Protein AF-A0A968WML6-F1 (afdb_monomer_lite)

Structure (mmCIF, N/CA/C/O backbone):
data_AF-A0A968WML6-F1
#
_entry.id   AF-A0A968WML6-F1
#
loop_
_atom_site.group_PDB
_atom_site.id
_atom_site.type_symbol
_atom_site.label_atom_id
_atom_site.label_alt_id
_atom_site.label_comp_id
_atom_site.label_asym_id
_atom_site.label_entity_id
_atom_site.label_seq_id
_atom_site.pdbx_PDB_ins_code
_atom_site.Cartn_x
_atom_site.Cartn_y
_atom_site.Cartn_z
_atom_site.occupancy
_atom_sit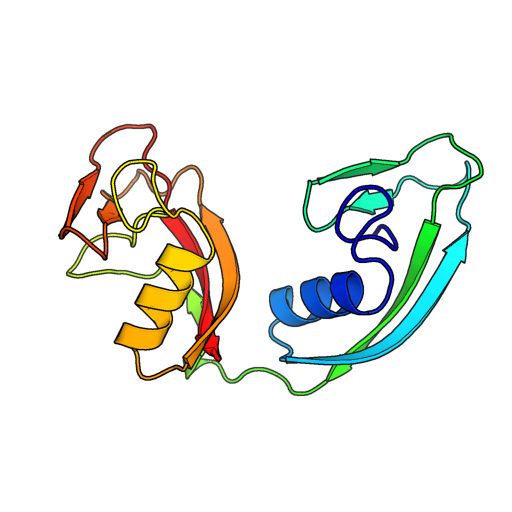e.B_iso_or_equiv
_atom_site.auth_seq_id
_atom_site.auth_comp_id
_atom_site.auth_asym_id
_atom_site.auth_atom_id
_atom_site.pdbx_PDB_model_num
ATOM 1 N N . MET A 1 1 ? 4.265 2.413 -15.162 1.00 93.50 1 MET A N 1
ATOM 2 C CA . MET A 1 1 ? 4.468 2.416 -13.693 1.00 93.50 1 MET A CA 1
ATOM 3 C C . MET A 1 1 ? 5.961 2.426 -13.448 1.00 93.50 1 MET A C 1
ATOM 5 O O . MET A 1 1 ? 6.652 1.747 -14.195 1.00 93.50 1 MET A O 1
ATOM 9 N N . ASP A 1 2 ? 6.439 3.220 -12.490 1.00 97.19 2 ASP A N 1
ATOM 10 C CA . ASP A 1 2 ? 7.874 3.311 -12.191 1.00 97.19 2 ASP A CA 1
ATOM 11 C C . ASP A 1 2 ? 8.421 2.000 -11.611 1.00 97.19 2 ASP A C 1
ATOM 13 O O . ASP A 1 2 ? 7.677 1.262 -10.962 1.00 97.19 2 ASP A O 1
ATOM 17 N N . TRP A 1 3 ? 9.698 1.715 -11.869 1.00 97.56 3 TRP A N 1
ATOM 18 C CA . TRP A 1 3 ? 10.407 0.544 -11.342 1.00 97.56 3 TRP A CA 1
ATOM 19 C C . TRP A 1 3 ? 10.530 0.553 -9.811 1.00 97.56 3 TRP A C 1
ATOM 21 O O . TRP A 1 3 ? 10.621 -0.509 -9.186 1.00 97.56 3 TRP A O 1
ATOM 31 N N . CYS A 1 4 ? 10.527 1.740 -9.205 1.00 97.38 4 CYS A N 1
ATOM 32 C CA . CYS A 1 4 ? 10.665 1.929 -7.771 1.00 97.38 4 CYS A CA 1
ATOM 33 C C . CYS A 1 4 ? 9.335 2.245 -7.079 1.00 97.38 4 CYS A C 1
ATOM 35 O O . CYS A 1 4 ? 8.432 2.885 -7.628 1.00 97.38 4 CYS A O 1
ATOM 37 N N . LEU A 1 5 ? 9.209 1.779 -5.835 1.00 95.25 5 LEU A N 1
ATOM 38 C CA . LEU A 1 5 ? 8.042 2.045 -4.995 1.00 95.25 5 LEU A CA 1
ATOM 39 C C . LEU A 1 5 ? 8.025 3.517 -4.558 1.00 95.25 5 LEU A C 1
ATOM 41 O O . LEU A 1 5 ? 6.977 4.166 -4.592 1.00 95.25 5 LEU A O 1
ATOM 45 N N . THR A 1 6 ? 9.201 4.023 -4.191 1.00 95.00 6 THR A N 1
ATOM 46 C CA . THR A 1 6 ? 9.527 5.395 -3.777 1.00 95.00 6 THR A CA 1
ATOM 47 C C . THR A 1 6 ? 10.871 5.796 -4.412 1.00 95.00 6 THR A C 1
ATOM 49 O O . THR A 1 6 ? 11.541 4.957 -5.011 1.00 95.00 6 THR A O 1
ATOM 52 N N . TRP A 1 7 ? 11.237 7.084 -4.422 1.00 93.31 7 TRP A N 1
ATOM 53 C CA . TRP A 1 7 ? 12.354 7.566 -5.255 1.00 93.31 7 TRP A CA 1
ATOM 54 C C . TRP A 1 7 ? 13.678 6.869 -4.944 1.00 93.31 7 TRP A C 1
ATOM 56 O O . TRP A 1 7 ? 14.274 7.099 -3.897 1.00 93.31 7 TRP A O 1
ATOM 66 N N . GLY A 1 8 ? 14.149 6.054 -5.892 1.00 91.31 8 GLY A N 1
ATOM 67 C CA . GLY A 1 8 ? 15.413 5.327 -5.774 1.00 91.31 8 GLY A CA 1
ATOM 68 C C . GLY A 1 8 ? 15.426 4.240 -4.694 1.00 91.31 8 GLY A C 1
ATOM 69 O O . GLY A 1 8 ? 16.491 3.708 -4.398 1.00 91.31 8 GLY A O 1
ATOM 70 N N . THR A 1 9 ? 14.276 3.898 -4.109 1.00 94.88 9 THR A N 1
ATOM 71 C CA . THR A 1 9 ? 14.159 2.944 -2.999 1.00 94.88 9 THR A CA 1
ATOM 72 C C . THR A 1 9 ? 13.073 1.907 -3.268 1.00 94.88 9 THR A C 1
ATOM 74 O O . THR A 1 9 ? 12.112 2.155 -4.003 1.00 94.88 9 THR A O 1
ATOM 77 N N . ASP A 1 10 ? 13.235 0.718 -2.677 1.00 96.00 10 ASP A N 1
ATOM 78 C CA . ASP A 1 10 ? 12.271 -0.386 -2.785 1.00 96.00 10 ASP A CA 1
ATOM 79 C C . ASP A 1 10 ? 11.939 -0.754 -4.248 1.00 96.00 10 ASP A C 1
ATOM 81 O O . ASP A 1 10 ? 10.788 -0.958 -4.646 1.00 96.00 10 ASP A O 1
ATOM 85 N N . CYS A 1 11 ? 12.982 -0.806 -5.078 1.00 97.31 11 CYS A N 1
ATOM 86 C CA . CYS A 1 11 ? 12.878 -1.021 -6.516 1.00 97.31 11 CYS A CA 1
ATOM 87 C C . CYS A 1 11 ? 12.797 -2.500 -6.912 1.00 97.31 11 CYS A C 1
ATOM 89 O O . CYS A 1 11 ? 13.347 -3.380 -6.248 1.00 97.31 11 CYS A O 1
ATOM 91 N N . GLY A 1 12 ? 12.130 -2.786 -8.032 1.00 97.81 12 GLY A N 1
ATOM 92 C CA . GLY A 1 12 ? 11.952 -4.148 -8.528 1.00 97.81 12 GLY A CA 1
ATOM 93 C C . GLY A 1 12 ? 10.904 -4.914 -7.728 1.00 97.81 12 GLY A C 1
ATOM 94 O O . GLY A 1 12 ? 9.725 -4.563 -7.765 1.00 97.81 12 GLY A O 1
ATOM 95 N N . ARG A 1 13 ? 11.302 -5.974 -7.009 1.00 97.56 13 ARG A N 1
ATOM 96 C CA . ARG A 1 13 ? 10.338 -6.878 -6.353 1.00 97.56 13 ARG A CA 1
ATOM 97 C C . ARG A 1 13 ? 9.374 -6.161 -5.396 1.00 97.56 13 ARG A C 1
ATOM 99 O O . ARG A 1 13 ? 8.187 -6.453 -5.497 1.00 97.56 13 ARG A O 1
ATOM 106 N N . PRO A 1 14 ? 9.797 -5.236 -4.510 1.00 97.12 14 PRO A N 1
ATOM 107 C CA . PRO A 1 14 ? 8.869 -4.567 -3.595 1.00 97.12 14 PRO A CA 1
ATOM 108 C C . PRO A 1 14 ? 7.803 -3.736 -4.327 1.00 97.12 14 PRO A C 1
ATOM 110 O O . PRO A 1 14 ? 6.618 -3.842 -4.015 1.00 97.12 14 PRO A O 1
ATOM 113 N N . ALA A 1 15 ? 8.189 -2.974 -5.356 1.00 97.31 15 ALA A N 1
ATOM 114 C CA . ALA A 1 15 ? 7.252 -2.215 -6.185 1.00 97.31 15 ALA A CA 1
ATOM 115 C C . ALA A 1 15 ? 6.309 -3.125 -6.996 1.00 97.31 15 ALA A C 1
ATOM 117 O O . ALA A 1 15 ? 5.104 -2.865 -7.065 1.00 97.31 15 ALA A O 1
ATOM 118 N N . ALA A 1 16 ? 6.829 -4.219 -7.562 1.00 98.19 16 ALA A N 1
ATOM 119 C CA . ALA A 1 16 ? 6.024 -5.205 -8.280 1.00 98.19 16 ALA A CA 1
ATOM 120 C C . ALA A 1 16 ? 5.031 -5.924 -7.349 1.00 98.19 16 ALA A C 1
ATOM 122 O O . ALA A 1 16 ? 3.870 -6.119 -7.706 1.00 98.19 16 ALA A O 1
ATOM 123 N N . LEU A 1 17 ? 5.458 -6.254 -6.128 1.00 97.31 17 LEU A N 1
ATOM 124 C CA . LEU A 1 17 ? 4.611 -6.851 -5.102 1.00 97.31 17 LEU A CA 1
ATOM 125 C C . LEU A 1 17 ? 3.508 -5.882 -4.661 1.00 97.31 17 LEU A C 1
ATOM 127 O O . LEU A 1 17 ? 2.346 -6.269 -4.597 1.00 97.31 17 LEU A O 1
ATOM 131 N N . ALA A 1 18 ? 3.828 -4.602 -4.447 1.00 96.12 18 ALA A N 1
ATOM 132 C CA . ALA A 1 18 ? 2.826 -3.581 -4.140 1.00 96.12 18 ALA A CA 1
ATOM 133 C C . ALA A 1 18 ? 1.771 -3.450 -5.256 1.00 96.12 18 ALA A C 1
ATOM 135 O O . ALA A 1 18 ? 0.575 -3.310 -4.976 1.00 96.12 18 ALA A O 1
ATOM 136 N N . PHE A 1 19 ? 2.194 -3.547 -6.522 1.00 96.75 19 PHE A N 1
ATOM 137 C CA . PHE A 1 19 ? 1.284 -3.597 -7.666 1.00 96.75 19 PHE A CA 1
ATOM 138 C C . PHE A 1 19 ? 0.374 -4.831 -7.635 1.00 96.75 19 PHE A C 1
ATOM 140 O O . PHE A 1 19 ? -0.839 -4.692 -7.811 1.00 96.75 19 PHE A O 1
ATOM 147 N N . CYS A 1 20 ? 0.929 -6.018 -7.378 1.00 97.81 20 CYS A N 1
ATOM 148 C CA . CYS A 1 20 ? 0.160 -7.259 -7.296 1.00 97.81 20 CYS A CA 1
ATOM 149 C C . CYS A 1 20 ? -0.830 -7.252 -6.122 1.00 97.81 20 CYS A C 1
ATOM 151 O O . CYS A 1 20 ? -2.017 -7.516 -6.333 1.00 97.81 20 CYS A O 1
ATOM 153 N N . ASN A 1 21 ? -0.403 -6.819 -4.932 1.00 96.38 21 ASN A N 1
ATOM 154 C CA . ASN A 1 21 ? -1.262 -6.722 -3.751 1.00 96.38 21 ASN A CA 1
ATOM 155 C C . ASN A 1 21 ? -2.459 -5.800 -4.011 1.00 96.38 21 ASN A C 1
ATOM 157 O O . ASN A 1 21 ? -3.601 -6.176 -3.742 1.00 96.38 21 ASN A O 1
ATOM 161 N N . ARG A 1 22 ? -2.240 -4.630 -4.634 1.00 94.94 22 ARG A N 1
ATOM 162 C CA . ARG A 1 22 ? -3.325 -3.709 -5.029 1.00 94.94 22 ARG A CA 1
ATOM 163 C C . ARG A 1 22 ? -4.330 -4.354 -5.991 1.00 94.94 22 ARG A C 1
ATOM 165 O O . ARG A 1 22 ? -5.506 -3.992 -5.999 1.00 94.94 22 ARG A O 1
ATOM 172 N N . ARG A 1 23 ? -3.888 -5.321 -6.797 1.00 94.69 23 ARG A N 1
ATOM 173 C CA . ARG A 1 23 ? -4.723 -6.083 -7.740 1.00 94.69 23 ARG A CA 1
ATOM 174 C C . ARG A 1 23 ? -5.277 -7.383 -7.153 1.00 94.69 23 ARG A C 1
ATOM 176 O O . ARG A 1 23 ? -5.894 -8.137 -7.898 1.00 94.69 23 ARG A O 1
ATOM 183 N N . ARG A 1 24 ? -5.145 -7.592 -5.837 1.00 96.06 24 ARG A N 1
ATOM 184 C CA . ARG A 1 24 ? -5.632 -8.771 -5.099 1.00 96.06 24 ARG A CA 1
ATOM 185 C C . ARG A 1 24 ? -4.881 -10.056 -5.468 1.00 96.06 24 ARG A C 1
ATOM 187 O O . ARG A 1 24 ? -5.497 -11.095 -5.666 1.00 96.06 24 ARG A O 1
ATOM 194 N N . PHE A 1 25 ? -3.560 -9.973 -5.550 1.00 97.38 25 PHE A N 1
ATOM 195 C CA . PHE A 1 25 ? -2.648 -11.109 -5.691 1.00 97.38 25 PHE A CA 1
ATOM 196 C C . PHE A 1 25 ? -1.594 -11.027 -4.591 1.00 97.38 25 PHE A C 1
ATOM 198 O O . PHE A 1 25 ? -1.134 -9.928 -4.303 1.00 97.38 25 PHE A O 1
ATOM 205 N N . GLU A 1 26 ? -1.232 -12.148 -3.972 1.00 95.62 26 GLU A N 1
ATOM 206 C CA . GLU A 1 26 ? -0.301 -12.147 -2.832 1.00 95.62 26 GLU A CA 1
ATOM 207 C C . GLU A 1 26 ? 1.162 -12.042 -3.225 1.00 95.62 26 GLU A C 1
ATOM 209 O O . GLU A 1 26 ? 1.984 -11.669 -2.391 1.00 95.62 26 GLU A O 1
ATOM 214 N N . ASP A 1 27 ? 1.500 -12.436 -4.452 1.00 96.44 27 ASP A N 1
ATOM 215 C CA . ASP A 1 27 ? 2.895 -12.551 -4.849 1.00 96.44 27 ASP A CA 1
ATOM 216 C C . ASP A 1 27 ? 3.126 -12.193 -6.318 1.00 96.44 27 ASP A C 1
ATOM 218 O O . ASP A 1 27 ? 2.209 -12.120 -7.145 1.00 96.44 27 ASP A O 1
ATOM 222 N N . VAL A 1 28 ? 4.397 -11.985 -6.638 1.00 97.69 28 VAL A N 1
ATOM 223 C CA . VAL A 1 28 ? 4.923 -11.712 -7.966 1.00 97.69 28 VAL A CA 1
ATOM 224 C C . VAL A 1 28 ? 5.844 -12.851 -8.399 1.00 97.69 28 VAL A C 1
ATOM 226 O O . VAL A 1 28 ? 6.776 -13.219 -7.691 1.00 97.69 28 VAL A O 1
ATOM 229 N N . VAL A 1 29 ? 5.596 -13.383 -9.594 1.00 97.31 29 VAL A N 1
ATOM 230 C CA . VAL A 1 29 ? 6.381 -14.482 -10.177 1.00 97.31 29 VAL A CA 1
ATOM 231 C C . VAL A 1 29 ? 7.589 -13.936 -10.919 1.00 97.31 29 VAL A C 1
ATOM 233 O O . VAL A 1 29 ? 8.723 -14.332 -10.674 1.00 97.31 29 VAL A O 1
ATOM 236 N N . VAL A 1 30 ? 7.341 -13.020 -11.855 1.00 97.75 30 VAL A N 1
ATOM 237 C CA . VAL A 1 30 ? 8.377 -12.474 -12.727 1.00 97.75 30 VAL A CA 1
ATOM 238 C C . VAL A 1 30 ? 8.054 -11.036 -13.093 1.00 97.75 30 VAL A C 1
ATOM 240 O O . VAL A 1 30 ? 6.895 -10.657 -13.271 1.00 97.75 30 VAL A O 1
ATOM 243 N N . PHE A 1 31 ? 9.097 -10.226 -13.206 1.00 98.25 31 PHE A N 1
ATOM 244 C CA . PHE A 1 31 ? 9.017 -8.831 -13.603 1.00 98.25 31 PHE A CA 1
ATOM 245 C C . PHE A 1 31 ? 10.314 -8.421 -14.301 1.00 98.25 31 PHE A C 1
ATOM 247 O O . PHE A 1 31 ? 11.362 -9.035 -14.091 1.00 98.25 31 PHE A O 1
ATOM 254 N N . ARG A 1 32 ? 10.250 -7.381 -15.134 1.00 98.19 32 ARG A N 1
ATOM 255 C CA . ARG A 1 32 ? 11.416 -6.857 -15.857 1.00 98.19 32 ARG A CA 1
ATOM 256 C C . ARG A 1 32 ? 11.382 -5.339 -15.933 1.00 98.19 32 ARG A C 1
ATOM 258 O O . ARG A 1 32 ? 10.328 -4.759 -16.184 1.00 98.19 32 ARG A O 1
ATOM 265 N N . ALA A 1 33 ? 12.546 -4.727 -15.741 1.00 97.00 33 ALA A N 1
ATOM 266 C CA . ALA A 1 33 ? 12.746 -3.297 -15.927 1.00 97.00 33 ALA A CA 1
ATOM 267 C C . ALA A 1 33 ? 12.951 -2.946 -17.406 1.00 97.00 33 ALA A C 1
ATOM 269 O O . ALA A 1 33 ? 13.544 -3.714 -18.167 1.00 97.00 33 ALA A O 1
ATOM 270 N N . GLU A 1 34 ? 12.544 -1.740 -17.773 1.00 97.06 34 GLU A N 1
ATOM 271 C CA . GLU A 1 34 ? 12.956 -1.053 -18.992 1.00 97.06 34 GLU A CA 1
ATOM 272 C C . GLU A 1 34 ? 13.354 0.391 -18.672 1.00 97.06 34 GLU A C 1
ATOM 274 O O . GLU A 1 34 ? 12.795 1.024 -17.772 1.00 97.06 34 GLU A O 1
ATOM 279 N N . VAL A 1 35 ? 14.331 0.918 -19.410 1.00 96.50 35 VAL A N 1
ATOM 280 C CA . VAL A 1 35 ? 14.674 2.341 -19.365 1.00 96.50 35 VAL A CA 1
ATOM 281 C C . VAL A 1 35 ? 13.811 3.039 -20.401 1.00 96.50 35 VAL A C 1
ATOM 283 O O . VAL A 1 35 ? 14.031 2.882 -21.599 1.00 96.50 35 VAL A O 1
ATOM 286 N N . VAL A 1 36 ? 12.828 3.807 -19.940 1.00 96.00 36 VAL A N 1
ATOM 287 C CA . VAL A 1 36 ? 11.987 4.615 -20.833 1.00 96.00 36 VAL A CA 1
ATOM 288 C C . VAL A 1 36 ? 12.625 5.972 -21.125 1.00 96.00 36 VAL A C 1
ATOM 290 O O . VAL A 1 36 ? 12.343 6.587 -22.153 1.00 96.00 36 VAL A O 1
ATOM 293 N N . GLY A 1 37 ? 13.505 6.443 -20.239 1.00 93.69 37 GLY A N 1
ATOM 294 C CA . GLY A 1 37 ? 14.189 7.721 -20.370 1.00 93.69 37 GLY A CA 1
ATOM 295 C C . GLY A 1 37 ? 13.221 8.874 -20.638 1.00 93.69 37 GLY A C 1
ATOM 296 O O . GLY A 1 37 ? 12.192 9.018 -19.981 1.00 93.69 37 GLY A O 1
ATOM 297 N N . THR A 1 38 ? 13.531 9.692 -21.639 1.00 94.38 38 THR A N 1
ATOM 298 C CA . THR A 1 38 ? 12.717 10.858 -22.006 1.00 94.38 38 THR A CA 1
ATOM 299 C C . THR A 1 38 ? 11.444 10.502 -22.781 1.00 94.38 38 THR A C 1
ATOM 301 O O . THR A 1 38 ? 10.604 11.378 -22.977 1.00 94.38 38 THR A O 1
ATOM 304 N N . SER A 1 39 ? 11.276 9.244 -23.210 1.00 94.12 39 SER A N 1
ATOM 305 C CA . SER A 1 39 ? 10.172 8.835 -24.091 1.00 94.12 39 SER A CA 1
ATOM 306 C C . SER A 1 39 ? 8.824 8.696 -23.378 1.00 94.12 39 SER A C 1
ATOM 308 O O . SER A 1 39 ? 7.779 8.831 -24.013 1.00 94.12 39 SER A O 1
ATOM 310 N N . ALA A 1 40 ? 8.820 8.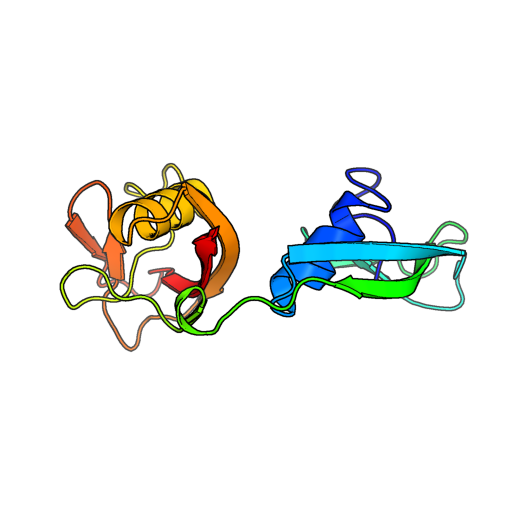456 -22.064 1.00 93.50 40 ALA A N 1
ATOM 311 C CA . ALA A 1 40 ? 7.596 8.258 -21.299 1.00 93.50 40 ALA A CA 1
ATOM 312 C C . ALA A 1 40 ? 7.711 8.807 -19.876 1.00 93.50 40 ALA A C 1
ATOM 314 O O . ALA A 1 40 ? 8.792 8.938 -19.307 1.00 93.50 40 ALA A O 1
ATOM 315 N N . ARG A 1 41 ? 6.552 9.102 -19.283 1.00 96.31 41 ARG A N 1
ATOM 316 C CA . ARG A 1 41 ? 6.446 9.482 -17.873 1.00 96.31 41 ARG A CA 1
ATOM 317 C C . ARG A 1 41 ? 6.132 8.248 -17.042 1.00 96.31 41 ARG A C 1
ATOM 319 O O . ARG A 1 41 ? 5.220 7.491 -17.376 1.00 96.31 41 ARG A O 1
ATOM 326 N N . THR A 1 42 ? 6.823 8.080 -15.926 1.00 96.56 42 THR A N 1
ATOM 327 C CA . THR A 1 42 ? 6.560 7.005 -14.964 1.00 96.56 42 THR A CA 1
ATOM 328 C C . THR A 1 42 ? 6.065 7.595 -13.656 1.00 96.56 42 THR A C 1
ATOM 330 O O . THR A 1 42 ? 6.311 8.755 -13.341 1.00 96.56 42 THR A O 1
ATOM 333 N N . ARG A 1 43 ? 5.287 6.814 -12.907 1.00 97.06 43 ARG A N 1
ATOM 334 C CA . ARG A 1 43 ? 4.741 7.219 -11.612 1.00 97.06 43 ARG A CA 1
ATOM 335 C C . ARG A 1 43 ? 5.045 6.144 -10.587 1.00 97.06 43 ARG A C 1
ATOM 337 O O . ARG A 1 43 ? 4.765 4.969 -10.848 1.00 97.06 43 ARG A O 1
ATOM 344 N N . LEU A 1 44 ? 5.577 6.571 -9.451 1.00 96.19 44 LEU A N 1
ATOM 345 C CA . LEU A 1 44 ? 5.883 5.722 -8.312 1.00 96.19 44 LEU A CA 1
ATOM 346 C C . LEU A 1 44 ? 4.588 5.309 -7.613 1.00 96.19 44 LEU A C 1
ATOM 348 O O . LEU A 1 44 ? 3.734 6.151 -7.332 1.00 96.19 44 LEU A O 1
ATOM 352 N N . ILE A 1 45 ? 4.420 4.011 -7.350 1.00 94.62 45 ILE A N 1
ATOM 353 C CA . ILE A 1 45 ? 3.161 3.486 -6.798 1.00 94.62 45 ILE A CA 1
ATOM 354 C C . ILE A 1 45 ? 2.988 3.808 -5.305 1.00 94.62 45 ILE A C 1
ATOM 356 O O . ILE A 1 45 ? 1.854 3.880 -4.838 1.00 94.62 45 ILE A O 1
ATOM 360 N N . GLY A 1 46 ? 4.083 4.023 -4.569 1.00 91.38 46 GLY A N 1
ATOM 361 C CA . GLY A 1 46 ? 4.058 4.327 -3.136 1.00 91.38 46 GLY A CA 1
ATOM 362 C C . GLY A 1 46 ? 3.886 5.813 -2.822 1.00 91.38 46 GLY A C 1
ATOM 363 O O . GLY A 1 46 ? 3.188 6.151 -1.872 1.00 91.38 46 GLY A O 1
ATOM 364 N N . SER A 1 47 ? 4.481 6.708 -3.621 1.00 91.19 47 SER A N 1
ATOM 365 C CA . SER A 1 47 ? 4.479 8.158 -3.350 1.00 91.19 47 SER A CA 1
ATOM 366 C C . SER A 1 47 ? 3.721 9.012 -4.367 1.00 91.19 47 SER A C 1
ATOM 368 O O . SER A 1 47 ? 3.586 10.217 -4.172 1.00 91.19 47 SER A O 1
ATOM 370 N N . ASN A 1 48 ? 3.241 8.429 -5.470 1.00 93.12 48 ASN A N 1
ATOM 371 C CA . ASN A 1 48 ? 2.619 9.133 -6.600 1.00 93.12 48 ASN A CA 1
ATOM 372 C C . ASN A 1 48 ? 3.497 10.181 -7.304 1.00 93.12 48 ASN A C 1
ATOM 374 O O . ASN A 1 48 ? 3.006 10.847 -8.223 1.00 93.12 48 ASN A O 1
ATOM 378 N N . GLN A 1 49 ? 4.773 10.314 -6.936 1.00 95.50 49 GLN A N 1
ATOM 379 C CA . GLN A 1 49 ? 5.720 11.179 -7.634 1.00 95.50 49 GLN A CA 1
ATOM 380 C C . GLN A 1 49 ? 5.929 10.687 -9.073 1.00 95.50 49 GLN A C 1
ATOM 382 O O . GLN A 1 49 ? 5.688 9.518 -9.386 1.00 95.50 49 GLN A O 1
ATOM 387 N N . VAL A 1 50 ? 6.313 11.600 -9.965 1.00 96.81 50 VAL A N 1
ATOM 388 C CA . VAL A 1 50 ? 6.397 11.345 -11.408 1.00 96.81 50 VAL A CA 1
ATOM 389 C C . VAL A 1 50 ? 7.821 11.592 -11.894 1.00 96.81 50 VAL A C 1
ATOM 391 O O . VAL A 1 50 ? 8.351 12.677 -11.670 1.00 96.81 50 VAL A O 1
ATOM 394 N N . CYS A 1 51 ? 8.406 10.617 -12.591 1.00 95.56 51 CYS A N 1
ATOM 395 C CA . CYS A 1 51 ? 9.603 10.810 -13.410 1.00 95.56 51 CYS A CA 1
ATOM 396 C C . CYS A 1 51 ? 9.159 11.221 -14.817 1.00 95.56 51 CYS A C 1
ATOM 398 O O . CYS A 1 51 ? 8.257 10.609 -15.398 1.00 95.56 51 CYS A O 1
ATOM 400 N N . SER A 1 52 ? 9.733 12.291 -15.358 1.00 95.56 52 SER A N 1
ATOM 401 C CA . SER A 1 52 ? 9.395 12.796 -16.687 1.00 95.56 52 SER A CA 1
ATOM 402 C C . SER A 1 52 ? 10.495 13.682 -17.252 1.00 95.56 52 SER A C 1
ATOM 404 O O . SER A 1 52 ? 10.854 14.681 -16.631 1.00 95.56 52 SER A O 1
ATOM 406 N N . GLY A 1 53 ? 10.943 13.374 -18.469 1.00 89.75 53 GLY A N 1
ATOM 407 C CA . GLY A 1 53 ? 11.940 14.183 -19.172 1.00 89.75 53 GLY A CA 1
ATOM 408 C C . GLY A 1 53 ? 13.382 13.921 -18.734 1.00 89.75 53 GLY A C 1
ATOM 409 O O . GLY A 1 53 ? 14.270 14.671 -19.125 1.00 89.75 53 GLY A O 1
ATOM 410 N N . GLN A 1 54 ? 13.636 12.862 -17.959 1.00 93.12 54 GLN A N 1
ATOM 411 C CA . GLN A 1 54 ? 14.983 12.437 -17.585 1.00 93.12 54 GLN A CA 1
ATOM 412 C C . GLN A 1 54 ? 15.376 11.133 -18.285 1.00 93.12 54 GLN A C 1
ATOM 414 O O . GLN A 1 54 ? 14.577 10.206 -18.376 1.00 93.12 54 GLN A O 1
ATOM 419 N N . SER A 1 55 ? 16.631 11.022 -18.728 1.00 94.25 55 SER A N 1
ATOM 420 C CA . SER A 1 55 ? 17.158 9.826 -19.411 1.00 94.25 55 SER A CA 1
ATOM 421 C C . SER A 1 55 ? 17.186 8.570 -18.536 1.00 94.25 55 SER A C 1
ATOM 423 O O . SER A 1 55 ? 17.218 7.462 -19.062 1.00 94.25 55 SER A O 1
ATOM 425 N N . PHE A 1 56 ? 17.136 8.732 -17.213 1.00 92.56 56 PHE A N 1
ATOM 426 C CA . PHE A 1 56 ? 17.170 7.638 -16.247 1.00 92.56 56 PHE A CA 1
ATOM 427 C C . PHE A 1 56 ? 15.784 7.132 -15.823 1.00 92.56 56 PHE A C 1
ATOM 429 O O . PHE A 1 56 ? 15.715 6.237 -14.981 1.00 92.56 56 PHE A O 1
ATOM 436 N N . CYS A 1 57 ? 14.678 7.686 -16.340 1.00 96.06 57 CYS A N 1
ATOM 437 C CA . CYS A 1 57 ? 13.354 7.190 -15.964 1.00 96.06 57 CYS A CA 1
ATOM 438 C C . CYS A 1 57 ? 13.2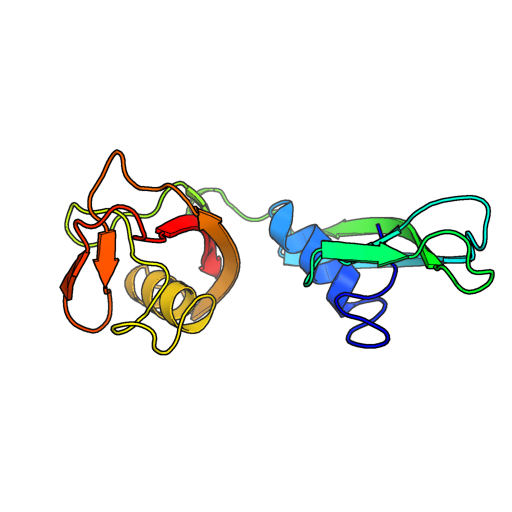12 5.710 -16.348 1.00 96.06 57 CYS A C 1
ATOM 440 O O . CYS A 1 57 ? 13.493 5.313 -17.484 1.00 96.06 57 CYS A O 1
ATOM 442 N N . THR A 1 58 ? 12.767 4.895 -15.392 1.00 96.94 58 THR A N 1
ATOM 443 C CA . THR A 1 58 ? 12.618 3.445 -15.549 1.00 96.94 58 THR A CA 1
ATOM 444 C C . THR A 1 58 ? 11.187 3.015 -15.281 1.00 96.94 58 THR A C 1
ATOM 446 O O . THR A 1 58 ? 10.490 3.575 -14.434 1.00 96.94 58 THR A O 1
ATOM 449 N N . ALA A 1 59 ? 10.738 2.002 -16.012 1.00 97.38 59 ALA A N 1
ATOM 450 C CA . ALA A 1 59 ? 9.421 1.410 -15.863 1.00 97.38 59 ALA A CA 1
ATOM 451 C C . ALA A 1 59 ? 9.514 -0.110 -15.719 1.00 97.38 59 ALA A C 1
ATOM 453 O O . ALA A 1 59 ? 10.544 -0.727 -15.995 1.00 97.38 59 ALA A O 1
ATOM 454 N N . PHE A 1 60 ? 8.408 -0.722 -15.309 1.00 97.94 60 PHE A N 1
ATOM 455 C CA . PHE A 1 60 ? 8.200 -2.147 -15.537 1.00 97.94 60 PHE A CA 1
ATOM 456 C C . PHE A 1 60 ? 7.759 -2.387 -16.982 1.00 97.94 60 PHE A C 1
ATOM 458 O O . PHE A 1 60 ? 6.680 -1.929 -17.356 1.00 97.94 60 PHE A O 1
ATOM 465 N N . ALA A 1 61 ? 8.533 -3.176 -17.730 1.00 97.56 61 ALA A N 1
ATOM 466 C CA . ALA A 1 61 ? 8.126 -3.695 -19.036 1.00 97.56 61 ALA A CA 1
ATOM 467 C C . ALA A 1 61 ? 6.981 -4.710 -18.887 1.00 97.56 61 ALA A C 1
ATOM 469 O O . ALA A 1 61 ? 6.029 -4.726 -19.662 1.00 97.56 61 ALA A O 1
ATOM 470 N N . TYR A 1 62 ? 7.062 -5.559 -17.857 1.00 97.62 62 TYR A N 1
ATOM 471 C CA . TYR A 1 62 ? 5.984 -6.462 -17.460 1.00 97.62 62 TYR A CA 1
ATOM 472 C C . TYR A 1 62 ? 6.088 -6.853 -15.982 1.00 97.62 62 TYR A C 1
ATOM 474 O O . TYR A 1 62 ? 7.171 -6.837 -15.389 1.00 97.62 62 TYR A O 1
ATOM 482 N N . ILE A 1 63 ? 4.943 -7.240 -15.410 1.00 98.50 63 ILE A N 1
ATOM 483 C CA . ILE A 1 63 ? 4.793 -7.845 -14.080 1.00 98.50 63 ILE A CA 1
ATOM 484 C C . ILE A 1 63 ? 3.793 -9.000 -14.205 1.00 98.50 63 ILE A C 1
ATOM 486 O O . ILE A 1 63 ? 2.691 -8.805 -14.716 1.00 98.50 63 ILE A O 1
ATOM 490 N N . THR A 1 64 ? 4.153 -10.181 -13.706 1.00 98.38 64 THR A N 1
ATOM 491 C CA . THR A 1 64 ? 3.260 -11.343 -13.600 1.00 98.38 64 THR A CA 1
ATOM 492 C C . THR A 1 64 ? 2.968 -11.628 -12.133 1.00 98.38 64 THR A C 1
ATOM 494 O O . THR A 1 64 ? 3.873 -11.981 -11.377 1.00 98.38 64 THR A O 1
ATOM 497 N N . CYS A 1 65 ? 1.707 -11.474 -11.736 1.00 98.31 65 CYS A N 1
ATOM 498 C CA . CYS A 1 65 ? 1.243 -11.765 -10.381 1.00 98.31 65 CYS A CA 1
ATOM 499 C C . CYS A 1 65 ? 0.794 -13.228 -10.241 1.00 98.31 65 CYS A C 1
ATOM 501 O O . CYS A 1 65 ? 0.423 -13.865 -11.226 1.00 98.31 65 CYS A O 1
ATOM 503 N N . SER A 1 66 ? 0.785 -13.746 -9.014 1.00 97.81 66 SER A N 1
ATOM 504 C CA . SER A 1 66 ? 0.291 -15.088 -8.675 1.00 97.81 66 SER A CA 1
ATOM 505 C C . SER A 1 66 ? -0.450 -15.091 -7.342 1.00 97.81 66 SER A C 1
ATOM 507 O O . SER A 1 66 ? -0.491 -14.072 -6.655 1.00 97.81 66 SER A O 1
ATOM 509 N N . ASN A 1 67 ? -1.054 -16.231 -6.997 1.00 97.00 67 ASN A N 1
ATOM 510 C CA . ASN A 1 67 ? -1.796 -16.431 -5.751 1.00 97.00 67 ASN A CA 1
ATOM 511 C C . ASN A 1 67 ? -2.930 -15.398 -5.597 1.00 97.00 67 ASN A C 1
ATOM 513 O O . ASN A 1 67 ? -2.820 -14.461 -4.803 1.00 97.00 67 ASN A O 1
ATOM 517 N N . PRO A 1 68 ? -4.003 -15.505 -6.408 1.00 97.25 68 PRO A N 1
ATOM 518 C CA . PRO A 1 68 ? -5.141 -14.598 -6.309 1.00 97.25 68 PRO A CA 1
ATOM 519 C C . PRO A 1 68 ? -5.754 -14.660 -4.907 1.00 97.25 68 PRO A C 1
ATOM 521 O O . PRO A 1 68 ? -6.008 -15.737 -4.373 1.00 97.25 68 PRO A O 1
ATOM 524 N N . ILE A 1 69 ? -6.012 -13.489 -4.330 1.00 96.62 69 ILE A N 1
ATOM 525 C CA . ILE A 1 69 ? -6.509 -13.345 -2.965 1.00 96.62 69 ILE A CA 1
ATOM 526 C C . ILE A 1 69 ? -8.019 -13.617 -2.938 1.00 96.62 69 ILE A C 1
ATOM 528 O O . ILE A 1 69 ? -8.777 -12.944 -3.653 1.00 96.62 69 ILE A O 1
ATOM 532 N N . PRO A 1 70 ? -8.478 -14.561 -2.097 1.00 96.38 70 PRO A N 1
ATOM 533 C CA . PRO A 1 70 ? -9.895 -14.824 -1.877 1.00 96.38 70 PRO A CA 1
ATOM 534 C C . PRO A 1 70 ? -10.678 -13.589 -1.400 1.00 96.38 70 PRO A C 1
ATOM 536 O O . PRO A 1 70 ? -10.150 -12.685 -0.750 1.00 96.38 70 PRO A O 1
ATOM 539 N N . ARG A 1 71 ? -11.970 -13.518 -1.744 1.00 94.94 71 ARG A N 1
ATOM 540 C CA . ARG A 1 71 ? -12.803 -12.322 -1.494 1.00 94.94 71 ARG A CA 1
ATOM 541 C C . ARG A 1 71 ? -13.042 -12.036 -0.011 1.00 94.94 71 ARG A C 1
ATOM 543 O O . ARG A 1 71 ? -13.200 -10.876 0.348 1.00 94.94 71 ARG A O 1
ATOM 550 N N . ASP A 1 72 ? -13.063 -13.061 0.826 1.00 96.50 72 ASP A N 1
ATOM 551 C CA . ASP A 1 72 ? -13.224 -12.982 2.285 1.00 96.50 72 ASP A CA 1
ATOM 552 C C . ASP A 1 72 ? -12.047 -12.289 2.994 1.00 96.50 72 ASP A C 1
ATOM 554 O O . ASP A 1 72 ? -12.185 -11.844 4.132 1.00 96.50 72 ASP A O 1
ATOM 558 N N . ARG A 1 73 ? -10.919 -12.106 2.299 1.00 97.25 73 ARG A N 1
ATOM 559 C CA . ARG A 1 73 ? -9.766 -11.321 2.764 1.00 97.25 73 ARG A CA 1
ATOM 560 C C . ARG A 1 73 ? -9.766 -9.876 2.283 1.00 97.25 73 ARG A C 1
ATOM 562 O O . ARG A 1 73 ? -8.851 -9.121 2.610 1.00 97.25 73 ARG A O 1
ATOM 569 N N . VAL A 1 74 ? -10.769 -9.478 1.499 1.00 97.50 74 VAL A N 1
ATOM 570 C CA . VAL A 1 74 ? -10.857 -8.157 0.875 1.00 97.50 74 VAL A CA 1
ATOM 571 C C . VAL A 1 74 ? -12.034 -7.377 1.446 1.00 97.50 74 VAL A C 1
ATOM 573 O O . VAL A 1 74 ? -13.194 -7.638 1.141 1.00 97.50 74 VAL A O 1
ATOM 576 N N . PHE A 1 75 ? -11.726 -6.338 2.213 1.00 97.69 75 PHE A N 1
ATOM 577 C CA . PHE A 1 75 ? -12.705 -5.490 2.879 1.00 97.69 75 PHE A CA 1
ATOM 578 C C . PHE A 1 75 ? -12.803 -4.146 2.162 1.00 97.69 75 PHE A C 1
ATOM 580 O O . PHE A 1 75 ? -11.913 -3.306 2.281 1.00 97.69 75 PHE A O 1
ATOM 587 N N . ALA A 1 76 ? -13.880 -3.938 1.404 1.00 96.00 76 ALA A N 1
ATOM 588 C CA . ALA A 1 76 ? -14.202 -2.638 0.819 1.00 96.00 76 ALA A CA 1
ATOM 589 C C . ALA A 1 76 ? -14.886 -1.748 1.863 1.00 96.00 76 ALA A C 1
ATOM 591 O O . ALA A 1 76 ? -15.760 -2.227 2.583 1.00 96.00 76 ALA A O 1
ATOM 592 N N . ASN A 1 77 ? -14.507 -0.468 1.928 1.00 95.75 77 ASN A N 1
ATOM 593 C CA . ASN A 1 77 ? -15.066 0.513 2.865 1.00 95.75 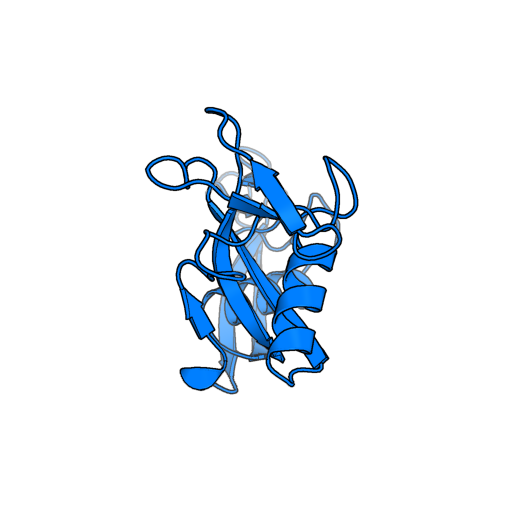77 ASN A CA 1
ATOM 594 C C . ASN A 1 77 ? -15.220 -0.044 4.299 1.00 95.75 77 ASN A C 1
ATOM 596 O O . ASN A 1 77 ? -16.329 -0.023 4.836 1.00 95.75 77 ASN A O 1
ATOM 600 N N . PRO A 1 78 ? -14.150 -0.599 4.908 1.00 96.75 78 PRO A N 1
ATOM 601 C CA . PRO A 1 78 ? -14.246 -1.349 6.156 1.00 96.75 78 PRO A CA 1
ATOM 602 C C . PRO A 1 78 ? -14.934 -0.544 7.259 1.00 96.75 78 PRO A C 1
ATOM 604 O O . PRO A 1 78 ? -14.728 0.663 7.401 1.00 96.75 78 PRO A O 1
ATOM 607 N N . VAL A 1 79 ? -15.743 -1.248 8.050 1.00 96.06 79 VAL A N 1
ATOM 608 C CA . VAL A 1 79 ? -16.527 -0.696 9.157 1.00 96.06 79 VAL A CA 1
ATOM 609 C C . VAL A 1 79 ? -15.998 -1.237 10.482 1.00 96.06 79 VAL A C 1
ATOM 611 O O . VAL A 1 79 ? -15.773 -2.441 10.636 1.00 96.06 79 VAL A O 1
ATOM 614 N N . TRP A 1 80 ? -15.849 -0.346 11.458 1.00 96.88 80 TRP A N 1
ATOM 615 C CA . TRP A 1 80 ? -15.536 -0.660 12.844 1.00 96.88 80 TRP A CA 1
ATOM 616 C C . TRP A 1 80 ? -16.668 -0.181 13.754 1.00 96.88 80 TRP A C 1
ATOM 618 O O . TRP A 1 80 ? -16.941 1.015 13.855 1.00 96.88 80 TRP A O 1
ATOM 628 N N . LYS A 1 81 ? -17.347 -1.134 14.408 1.00 95.69 81 LYS A N 1
ATOM 629 C CA . LYS A 1 81 ? -18.466 -0.882 15.337 1.00 95.69 81 LYS A CA 1
ATOM 630 C C . LYS A 1 81 ? -19.520 0.094 14.781 1.00 95.69 81 LYS A C 1
ATOM 632 O O . LYS A 1 81 ? -19.912 1.043 15.451 1.00 95.69 81 LYS A O 1
ATOM 637 N N . GLY A 1 82 ? -19.952 -0.138 13.540 1.00 93.06 82 GLY A N 1
ATOM 638 C CA . GLY A 1 82 ? -21.026 0.622 12.889 1.00 93.06 82 GLY A CA 1
ATOM 639 C C . GLY A 1 82 ? -20.603 1.915 12.182 1.00 93.06 82 GLY A C 1
ATOM 640 O O . GLY A 1 82 ? -21.427 2.515 11.504 1.00 93.06 82 GLY A O 1
ATOM 641 N N . ASN A 1 83 ? -19.336 2.329 12.274 1.00 95.25 83 ASN A N 1
ATOM 642 C CA . ASN A 1 83 ? -18.799 3.504 11.575 1.00 95.25 83 ASN A CA 1
ATOM 643 C C . ASN A 1 83 ? -17.698 3.097 10.594 1.00 95.25 83 ASN A C 1
ATOM 645 O O . ASN A 1 83 ? -17.114 2.024 10.743 1.00 95.25 83 ASN A O 1
ATOM 649 N N . ARG A 1 84 ? -17.369 3.945 9.611 1.00 96.62 84 ARG A N 1
ATOM 650 C CA . ARG A 1 84 ? -16.200 3.688 8.754 1.00 96.62 84 ARG A CA 1
ATOM 651 C C . ARG A 1 84 ? -14.954 3.565 9.630 1.00 96.62 84 ARG A C 1
ATOM 653 O O . ARG A 1 84 ? -14.798 4.298 10.600 1.00 96.62 84 ARG A O 1
ATOM 660 N N . LEU A 1 85 ? -14.081 2.617 9.326 1.00 97.56 85 LEU A N 1
ATOM 661 C CA . LEU A 1 85 ? -12.804 2.511 10.016 1.00 97.56 85 LEU A CA 1
ATOM 662 C C . LEU A 1 85 ? -11.970 3.758 9.706 1.00 97.56 85 LEU A C 1
ATOM 664 O O . LEU A 1 85 ? -11.782 4.096 8.536 1.00 97.56 85 LEU A O 1
ATOM 668 N N . ASP A 1 86 ? -11.487 4.417 10.754 1.00 97.50 86 ASP A N 1
ATOM 669 C CA . ASP A 1 86 ? -10.568 5.543 10.624 1.00 97.50 86 ASP A CA 1
ATOM 670 C C . ASP A 1 86 ? -9.184 5.079 10.153 1.00 97.50 86 ASP A C 1
ATOM 672 O O . ASP A 1 86 ? -8.724 3.990 10.508 1.00 97.50 86 ASP A O 1
ATOM 676 N N . ALA A 1 87 ? -8.522 5.908 9.347 1.00 97.44 87 ALA A N 1
ATOM 677 C CA . ALA A 1 87 ? -7.193 5.630 8.821 1.00 97.44 87 ALA A CA 1
ATOM 678 C C . ALA A 1 87 ? -6.106 5.583 9.901 1.00 97.44 87 ALA A C 1
ATOM 680 O O . ALA A 1 87 ? -5.022 5.059 9.639 1.00 97.44 87 ALA A O 1
ATOM 681 N N . CYS A 1 88 ? -6.369 6.111 11.095 1.00 97.62 88 CYS A N 1
ATOM 682 C CA . CYS A 1 88 ? -5.448 6.090 12.215 1.00 97.62 88 CYS A CA 1
ATOM 683 C C . CYS A 1 88 ? -5.857 5.098 13.308 1.00 97.62 88 CYS A C 1
ATOM 685 O O . CYS A 1 88 ? -7.027 4.786 13.532 1.00 97.62 88 CYS A O 1
ATOM 687 N N . LEU A 1 89 ? -4.860 4.563 14.015 1.00 97.31 89 LEU A N 1
ATOM 688 C CA . LEU A 1 89 ? -5.103 3.704 15.173 1.00 97.31 89 LEU A CA 1
ATOM 689 C C . LEU A 1 89 ? -5.579 4.543 16.370 1.00 97.31 89 LEU A C 1
ATOM 691 O O . LEU A 1 89 ? -6.454 4.121 17.129 1.00 97.31 89 LEU A O 1
ATOM 695 N N . GLN A 1 90 ? -4.985 5.730 16.511 1.00 97.06 90 GLN A N 1
ATOM 696 C CA . GLN A 1 90 ? -5.242 6.767 17.512 1.00 97.06 90 GLN A CA 1
ATOM 697 C C . GLN A 1 90 ? -5.217 8.136 16.807 1.00 97.06 90 GLN A C 1
ATOM 699 O O . GLN A 1 90 ? -4.753 8.223 15.675 1.00 97.06 90 GLN A O 1
ATOM 704 N N . TRP A 1 91 ? -5.681 9.214 17.442 1.00 95.38 91 TRP A N 1
ATOM 705 C CA . TRP A 1 91 ? -5.741 10.537 16.803 1.00 95.38 91 TRP A CA 1
ATOM 706 C C . TRP A 1 91 ? -4.409 10.986 16.198 1.00 95.38 91 TRP A C 1
ATOM 708 O O . TRP A 1 91 ? -3.469 11.283 16.927 1.00 95.38 91 TRP A O 1
ATOM 718 N N . GLY A 1 92 ? -4.343 11.032 14.863 1.00 93.69 92 GLY A N 1
ATOM 719 C CA . GLY A 1 92 ? -3.155 11.461 14.119 1.00 93.69 92 GLY A CA 1
ATOM 720 C C . GLY A 1 92 ? -1.915 10.581 14.313 1.00 93.69 92 GLY A C 1
ATOM 721 O O . GLY A 1 92 ? -0.830 10.966 13.888 1.00 93.69 92 GLY A O 1
ATOM 722 N N . VAL A 1 93 ? -2.047 9.414 14.952 1.00 96.38 93 VAL A N 1
ATOM 723 C CA . VAL A 1 93 ? -0.922 8.555 15.337 1.00 96.38 93 VAL A CA 1
ATOM 724 C C . VAL A 1 93 ? -1.148 7.139 14.816 1.00 96.38 93 VAL A C 1
ATOM 726 O O . VAL A 1 93 ? -2.255 6.595 14.885 1.00 96.38 93 VAL A O 1
ATOM 729 N N . ASN A 1 94 ? -0.068 6.520 14.322 1.00 97.00 94 ASN A N 1
ATOM 730 C CA . ASN A 1 94 ? -0.073 5.154 13.795 1.00 97.00 94 ASN A CA 1
ATOM 731 C C . ASN A 1 94 ? -1.111 4.974 12.668 1.00 97.00 94 ASN A C 1
ATOM 733 O O . ASN A 1 94 ? -1.973 4.094 12.719 1.00 97.00 94 ASN A O 1
ATOM 737 N N . CYS A 1 95 ? -1.043 5.850 11.662 1.00 96.94 95 CYS A N 1
ATOM 738 C CA . CYS A 1 95 ? -1.971 5.881 10.533 1.00 96.94 95 CYS A CA 1
ATOM 739 C C . CYS A 1 95 ? -1.539 4.996 9.359 1.00 96.94 95 CYS A C 1
ATOM 741 O O . CYS A 1 95 ? -0.360 4.693 9.182 1.00 96.94 95 CYS A O 1
ATOM 743 N N . GLY A 1 96 ? -2.504 4.583 8.538 1.00 96.75 96 GLY A N 1
ATOM 744 C CA . GLY A 1 96 ? -2.290 3.683 7.410 1.00 96.75 96 GLY A CA 1
ATOM 745 C C . GLY A 1 96 ? -2.095 2.241 7.874 1.00 96.75 96 GLY A C 1
ATOM 746 O O . GLY A 1 96 ? -2.995 1.657 8.481 1.00 96.75 96 GLY A O 1
ATOM 747 N N . LYS A 1 97 ? -0.919 1.662 7.595 1.00 96.44 97 LYS A N 1
ATOM 748 C CA . LYS A 1 97 ? -0.636 0.239 7.853 1.00 96.44 97 LYS A CA 1
ATOM 749 C C . LYS A 1 97 ? -0.931 -0.199 9.297 1.00 96.44 97 LYS A C 1
ATOM 751 O O . LYS A 1 97 ? -1.626 -1.197 9.441 1.00 96.44 97 LYS A O 1
ATOM 756 N N . PRO A 1 98 ? -0.527 0.516 10.365 1.00 98.44 98 PRO A N 1
ATOM 757 C CA . PRO A 1 98 ? -0.805 0.056 11.728 1.00 98.44 98 PRO A CA 1
ATOM 758 C C . PRO A 1 98 ? -2.306 -0.066 12.049 1.00 98.44 98 PRO A C 1
ATOM 760 O O . PRO A 1 98 ? -2.723 -1.021 12.708 1.00 98.44 98 PRO A O 1
ATOM 763 N N . ALA A 1 99 ? -3.133 0.865 11.560 1.00 98.50 99 ALA A N 1
ATOM 764 C CA . ALA A 1 99 ? -4.587 0.803 11.712 1.00 98.50 99 ALA A CA 1
ATOM 765 C C . ALA A 1 99 ? -5.197 -0.337 10.878 1.00 98.50 99 ALA A C 1
ATOM 767 O O . ALA A 1 99 ? -6.055 -1.076 11.367 1.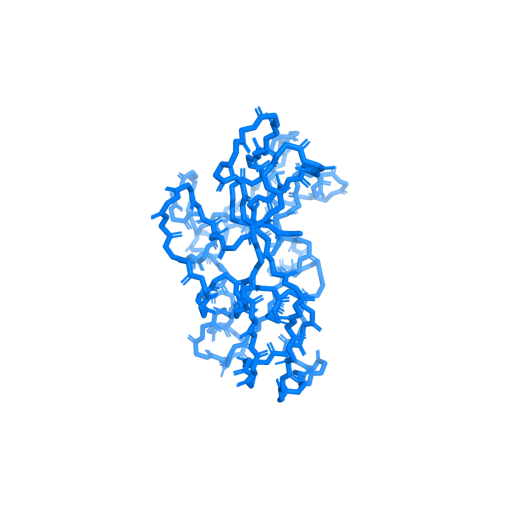00 98.50 99 ALA A O 1
ATOM 768 N N . ALA A 1 100 ? -4.711 -0.530 9.647 1.00 98.62 100 ALA A N 1
ATOM 769 C CA . ALA A 1 100 ? -5.143 -1.623 8.782 1.00 98.62 100 ALA A CA 1
ATOM 770 C C . ALA A 1 100 ? -4.754 -3.005 9.340 1.00 98.62 100 ALA A C 1
ATOM 772 O O . ALA A 1 100 ? -5.566 -3.929 9.324 1.00 98.62 100 ALA A O 1
ATOM 773 N N . ASP A 1 101 ? -3.557 -3.136 9.910 1.00 98.69 101 ASP A N 1
ATOM 774 C CA . ASP A 1 101 ? -3.081 -4.351 10.574 1.00 98.69 101 ASP A CA 1
ATOM 775 C C . ASP A 1 101 ? -3.923 -4.667 11.814 1.00 98.69 101 ASP A C 1
ATOM 777 O O . ASP A 1 101 ? -4.294 -5.818 12.037 1.00 98.69 101 ASP A O 1
ATOM 781 N N . ALA A 1 102 ? -4.266 -3.658 12.623 1.00 98.62 102 ALA A N 1
ATOM 782 C CA . ALA A 1 102 ? -5.182 -3.835 13.750 1.00 98.62 102 ALA A CA 1
ATOM 783 C C . ALA A 1 102 ? -6.567 -4.316 13.291 1.00 98.62 102 ALA A C 1
ATOM 785 O O . ALA A 1 102 ? -7.151 -5.209 13.910 1.00 98.62 102 ALA A O 1
ATOM 786 N N . PHE A 1 103 ? -7.073 -3.776 12.181 1.00 98.69 103 PHE A N 1
ATOM 787 C CA . PHE A 1 103 ? -8.332 -4.226 11.604 1.00 98.69 103 PHE A CA 1
ATOM 788 C C . PHE A 1 103 ? -8.248 -5.677 11.126 1.00 98.69 103 PHE A C 1
ATOM 790 O O . PHE A 1 103 ? -9.108 -6.473 11.498 1.00 98.69 103 PHE A O 1
ATOM 797 N N . CYS A 1 104 ? -7.203 -6.059 10.391 1.00 98.62 104 CYS A N 1
ATOM 798 C CA . CYS A 1 104 ? -7.013 -7.442 9.952 1.00 98.62 104 CYS A CA 1
ATOM 799 C C . CYS A 1 104 ? -6.918 -8.418 11.131 1.00 98.62 104 CYS A C 1
ATOM 801 O O . CYS A 1 104 ? -7.620 -9.430 11.137 1.00 98.62 104 CYS A O 1
ATOM 803 N N . ARG A 1 105 ? -6.173 -8.066 12.187 1.00 98.62 105 ARG A N 1
ATOM 804 C CA . ARG A 1 105 ? -6.122 -8.854 13.431 1.00 98.62 105 ARG A CA 1
ATOM 805 C C . ARG A 1 105 ? -7.488 -9.013 14.089 1.00 98.62 105 ARG A C 1
ATOM 807 O O . ARG A 1 105 ? -7.825 -10.102 14.539 1.00 98.62 105 ARG A O 1
ATOM 814 N N . SER A 1 106 ? -8.325 -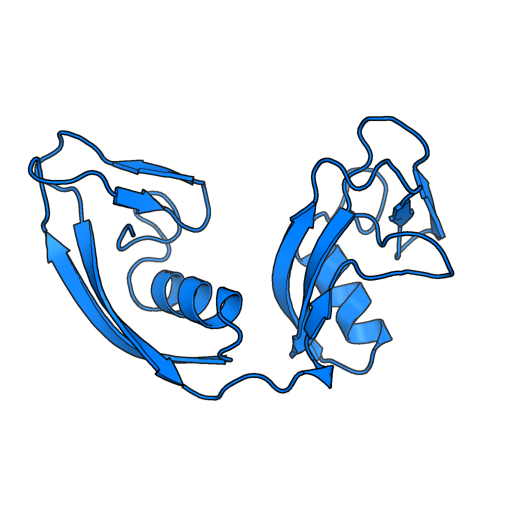7.974 14.068 1.00 98.19 106 SER A N 1
ATOM 815 C CA . SER A 1 106 ? -9.704 -8.062 14.577 1.00 98.19 106 SER A CA 1
ATOM 816 C C . SER A 1 106 ? -10.615 -8.995 13.763 1.00 98.19 106 SER A C 1
ATOM 818 O O . SER A 1 106 ? -11.689 -9.368 14.231 1.00 98.19 106 SER A O 1
ATOM 820 N N . LYS A 1 107 ? -10.205 -9.356 12.541 1.00 98.00 107 LYS A N 1
ATOM 821 C CA . LYS A 1 107 ? -10.903 -10.291 11.649 1.00 98.00 107 LYS A CA 1
ATOM 822 C C . LYS A 1 107 ? -10.298 -11.699 11.651 1.00 98.00 107 LYS A C 1
ATOM 824 O O . LYS A 1 107 ? -10.782 -12.541 10.907 1.00 98.00 107 LYS A O 1
ATOM 829 N N . GLY A 1 108 ? -9.288 -11.959 12.484 1.00 97.94 108 GLY A N 1
ATOM 830 C CA . GLY A 1 108 ? -8.618 -13.261 12.571 1.00 97.94 108 GLY A CA 1
ATOM 831 C C . GLY A 1 108 ? -7.437 -13.444 11.612 1.00 97.94 108 GLY A C 1
ATOM 832 O O . GLY A 1 108 ? -6.903 -14.544 11.524 1.00 97.94 108 GLY A O 1
ATOM 833 N N . PHE A 1 109 ? -7.014 -12.386 10.917 1.00 98.06 109 PHE A N 1
ATOM 834 C CA . PHE A 1 109 ? -5.839 -12.395 10.041 1.00 98.06 109 PHE A CA 1
ATOM 835 C C . PHE A 1 109 ? -4.585 -11.908 10.769 1.00 98.06 109 PHE A C 1
ATOM 837 O O . PHE A 1 109 ? -4.659 -11.314 11.844 1.00 98.06 109 PHE A O 1
ATOM 844 N N . SER A 1 110 ? -3.420 -12.126 10.169 1.00 97.56 110 SER A N 1
ATOM 845 C CA . SER A 1 110 ? -2.135 -11.744 10.766 1.00 97.56 110 SER A CA 1
ATOM 846 C C . SER A 1 110 ? -1.866 -10.236 10.675 1.00 97.56 110 SER A C 1
ATOM 848 O O . SER A 1 110 ? -1.560 -9.589 11.677 1.00 97.56 110 SER A O 1
ATOM 850 N N . GLU A 1 111 ? -2.021 -9.664 9.481 1.00 97.69 111 GLU A N 1
ATOM 851 C CA . GLU A 1 111 ? -1.764 -8.252 9.174 1.00 97.69 111 GLU A CA 1
ATOM 852 C C . GLU A 1 111 ? -2.446 -7.833 7.857 1.00 97.69 111 GLU A C 1
ATOM 854 O O . GLU A 1 111 ? -3.136 -8.630 7.218 1.00 97.69 111 GLU A O 1
ATOM 859 N N . SER A 1 112 ? -2.262 -6.581 7.433 1.00 97.75 112 SER A N 1
ATOM 860 C CA . SER A 1 112 ? -2.674 -6.099 6.113 1.00 97.75 112 SER A CA 1
ATOM 861 C C . SER A 1 112 ? -1.572 -6.294 5.061 1.00 97.75 112 SER A C 1
ATOM 863 O O . SER A 1 112 ? -0.412 -5.928 5.266 1.00 97.75 112 SER A O 1
ATOM 865 N N . LEU A 1 113 ? -1.955 -6.839 3.901 1.00 95.81 113 LEU A N 1
ATOM 866 C CA . LEU A 1 113 ? -1.134 -6.911 2.682 1.00 95.81 113 LEU A CA 1
ATOM 867 C C . LEU A 1 113 ? -1.168 -5.603 1.889 1.00 95.81 113 LEU A C 1
ATOM 869 O O . LEU A 1 113 ? -0.204 -5.241 1.213 1.00 95.81 113 LEU A O 1
ATOM 873 N N . HIS A 1 114 ? -2.318 -4.931 1.914 1.00 96.31 114 HIS A N 1
ATOM 874 C CA . HIS A 1 114 ? -2.550 -3.672 1.225 1.00 96.31 114 HIS A CA 1
ATOM 875 C C . HIS A 1 114 ? -3.683 -2.904 1.897 1.00 96.31 114 HIS A C 1
ATOM 877 O O . HIS A 1 114 ? -4.674 -3.486 2.340 1.00 96.31 114 HIS A O 1
ATOM 883 N N . SER A 1 115 ? -3.567 -1.582 1.898 1.00 96.69 115 SER A N 1
ATOM 884 C CA . SER A 1 115 ? -4.628 -0.675 2.314 1.00 96.69 115 SER A CA 1
ATOM 885 C C . SER A 1 115 ? -4.647 0.545 1.401 1.00 96.69 115 SER A C 1
ATOM 887 O O . SER A 1 115 ? -3.600 1.147 1.161 1.00 96.69 115 SER A O 1
ATOM 889 N N . ALA A 1 116 ? -5.829 0.929 0.932 1.00 95.12 116 ALA A N 1
ATOM 890 C CA . ALA A 1 116 ? -6.048 2.152 0.172 1.00 95.12 116 ALA A CA 1
ATOM 891 C C . ALA A 1 116 ? -6.826 3.145 1.038 1.00 95.12 116 ALA A C 1
ATOM 893 O O . ALA A 1 116 ? -7.894 2.802 1.552 1.00 95.12 116 ALA A O 1
ATOM 894 N N . LEU A 1 117 ? -6.290 4.356 1.198 1.00 94.94 117 LEU A N 1
ATOM 895 C CA . LEU A 1 117 ? -6.955 5.425 1.940 1.00 94.94 117 LEU A CA 1
ATOM 896 C C . LEU A 1 117 ? -8.139 5.983 1.148 1.00 94.94 117 LEU A C 1
ATOM 898 O O . LEU A 1 117 ? -8.104 6.057 -0.079 1.00 94.94 117 LEU A O 1
ATOM 902 N N . ASP A 1 118 ? -9.170 6.373 1.881 1.00 94.81 118 ASP A N 1
ATOM 903 C CA . ASP A 1 118 ? -10.309 7.152 1.410 1.00 94.81 118 ASP A CA 1
ATOM 904 C C . ASP A 1 118 ? -10.199 8.531 2.065 1.00 94.81 118 ASP A C 1
ATOM 906 O O . ASP A 1 118 ? -10.309 8.632 3.288 1.00 94.81 118 ASP A O 1
ATOM 910 N N . ALA A 1 119 ? -9.892 9.559 1.269 1.00 90.19 119 ALA A N 1
ATOM 911 C CA . ALA A 1 119 ? -9.716 10.932 1.747 1.00 90.19 119 ALA A CA 1
ATOM 912 C C . ALA A 1 119 ? -11.051 11.624 2.058 1.00 90.19 119 ALA A C 1
ATOM 914 O O . ALA A 1 119 ? -11.065 12.606 2.791 1.00 90.19 119 ALA A O 1
ATOM 915 N N . GLU A 1 120 ? -12.158 11.103 1.524 1.00 86.19 120 GLU A N 1
ATOM 916 C CA . GLU A 1 120 ? -13.499 11.655 1.699 1.00 86.19 120 GLU A CA 1
ATOM 917 C C . GLU A 1 120 ? -14.494 10.547 2.104 1.00 86.19 120 GLU A C 1
ATOM 919 O O . GLU A 1 120 ? -15.541 10.370 1.475 1.00 86.19 120 GLU A O 1
ATOM 924 N N . PRO A 1 121 ? -14.261 9.833 3.226 1.00 81.38 121 PRO A N 1
ATOM 925 C CA . PRO A 1 121 ? -15.224 8.869 3.764 1.00 81.38 121 PRO A CA 1
ATOM 926 C C . PRO A 1 121 ? -16.514 9.567 4.253 1.00 81.38 121 PRO A C 1
ATOM 928 O O . PRO A 1 121 ? -17.490 8.911 4.630 1.00 81.38 121 PRO A O 1
ATOM 931 N N . GLY A 1 122 ? -16.503 10.905 4.260 1.00 56.72 122 GLY A N 1
ATOM 932 C CA . GLY A 1 122 ? -17.344 11.858 4.976 1.00 56.72 122 GLY A CA 1
ATOM 933 C C . GLY A 1 122 ? -18.774 12.072 4.481 1.00 56.72 122 GLY A C 1
ATOM 934 O O . GLY A 1 122 ? -19.374 13.084 4.825 1.00 56.72 122 GLY A O 1
ATOM 935 N N . ARG A 1 123 ? -19.394 11.108 3.791 1.00 60.09 123 ARG A N 1
ATOM 936 C CA . ARG A 1 123 ? -20.845 10.903 4.012 1.00 60.09 123 ARG A CA 1
ATOM 937 C C . ARG A 1 123 ? -21.123 10.077 5.276 1.00 60.09 123 ARG A C 1
ATOM 939 O O . ARG A 1 123 ? -22.276 9.895 5.650 1.00 60.09 123 ARG A O 1
ATOM 946 N N . SER A 1 124 ? -20.074 9.599 5.945 1.00 65.50 124 SER A N 1
ATOM 947 C CA . SER A 1 124 ? -20.127 8.792 7.164 1.00 65.50 124 SER A CA 1
ATOM 948 C C . SER A 1 124 ? -19.029 9.206 8.148 1.00 65.50 124 SER A C 1
ATOM 950 O O . SER A 1 124 ? -17.924 9.548 7.740 1.00 65.50 124 SER A O 1
ATOM 952 N N . THR A 1 125 ? -19.326 9.165 9.448 1.00 91.06 125 THR A N 1
ATOM 953 C CA . THR A 1 125 ? -18.323 9.340 10.509 1.00 91.06 125 THR A CA 1
ATOM 954 C C . THR A 1 125 ? -17.343 8.162 10.518 1.00 91.06 125 THR A C 1
ATOM 956 O O . THR A 1 125 ? -17.739 7.020 10.244 1.00 91.06 125 THR A O 1
ATOM 959 N N . THR A 1 126 ? -16.071 8.418 10.843 1.00 95.88 126 THR A N 1
ATOM 960 C CA . THR A 1 126 ? -15.062 7.363 11.031 1.00 95.88 126 THR A CA 1
ATOM 961 C C . THR A 1 126 ? -14.850 7.062 12.514 1.00 95.88 126 THR A C 1
ATOM 963 O O . THR A 1 126 ? -15.188 7.866 13.385 1.00 95.88 126 THR A O 1
ATOM 966 N N . ARG A 1 127 ? -14.318 5.881 12.833 1.00 97.38 127 ARG A N 1
ATOM 967 C CA . ARG A 1 127 ? -14.018 5.455 14.203 1.00 97.38 127 ARG A CA 1
ATOM 968 C C . ARG A 1 127 ? -12.630 4.838 14.296 1.00 97.38 127 ARG A C 1
ATOM 970 O O . ARG A 1 127 ? -12.322 3.882 13.584 1.00 97.38 127 ARG A O 1
ATOM 977 N N . LEU A 1 128 ? -11.840 5.353 15.234 1.00 97.88 128 LEU A N 1
ATOM 978 C CA . LEU A 1 128 ? -10.513 4.845 15.576 1.00 97.88 128 LEU A CA 1
ATOM 979 C C . LEU A 1 128 ? -10.625 3.442 16.180 1.00 97.88 128 LEU A C 1
ATOM 981 O O . LEU A 1 128 ? -11.374 3.227 17.137 1.00 97.88 128 LEU A O 1
ATOM 985 N N . ILE A 1 129 ? -9.862 2.481 15.661 1.00 98.31 129 ILE A N 1
ATOM 986 C CA . ILE A 1 129 ? -9.897 1.098 16.165 1.00 98.31 129 ILE A CA 1
ATOM 987 C C . ILE A 1 129 ? -9.196 0.937 17.521 1.00 98.31 129 ILE A C 1
ATOM 989 O O . ILE A 1 129 ? -9.603 0.092 18.315 1.00 98.31 129 ILE A O 1
ATOM 993 N N . GLY A 1 130 ? -8.199 1.776 17.826 1.00 97.50 130 GLY A N 1
ATOM 994 C CA . GLY A 1 130 ? -7.455 1.711 19.086 1.00 97.50 130 GLY A CA 1
ATOM 995 C C . GLY A 1 130 ? -8.193 2.327 20.277 1.00 97.50 130 GLY A C 1
ATOM 996 O O . GLY A 1 130 ? -8.133 1.784 21.375 1.00 97.50 130 GLY A O 1
ATOM 997 N N . THR A 1 131 ? -8.910 3.438 20.074 1.00 97.75 131 THR A N 1
ATOM 998 C CA . THR A 1 131 ? -9.557 4.193 21.172 1.00 97.75 131 THR A CA 1
ATOM 999 C C . THR A 1 131 ? -11.082 4.230 21.097 1.00 97.75 131 THR A C 1
ATOM 1001 O O . THR A 1 131 ? -11.731 4.671 22.041 1.00 97.75 131 THR A O 1
ATOM 1004 N N . ASN A 1 132 ? -11.685 3.765 19.998 1.00 97.44 132 ASN A N 1
ATOM 1005 C CA . ASN A 1 132 ? -13.118 3.879 19.691 1.00 97.44 132 ASN A CA 1
ATOM 1006 C C . ASN A 1 132 ? -13.656 5.314 19.574 1.00 97.44 132 ASN A C 1
ATOM 1008 O O . ASN A 1 132 ? -14.869 5.477 19.426 1.00 97.44 132 ASN A O 1
ATOM 1012 N N . GLN A 1 133 ? -12.808 6.341 19.606 1.00 97.19 133 GLN A N 1
ATOM 1013 C CA . GLN A 1 133 ? -13.244 7.719 19.391 1.00 97.19 133 GLN A CA 1
ATOM 1014 C C . GLN A 1 133 ? -13.720 7.911 17.941 1.00 97.19 133 GLN A C 1
ATOM 1016 O O . GLN A 1 133 ? -13.264 7.218 17.027 1.00 97.19 133 GLN A O 1
ATOM 1021 N N . VAL A 1 134 ? -14.681 8.815 17.752 1.00 95.81 134 VAL A N 1
ATOM 1022 C CA . VAL A 1 134 ? -15.352 9.058 16.469 1.00 95.81 134 VAL A CA 1
ATOM 1023 C C . VAL A 1 134 ? -14.865 10.372 15.882 1.00 95.81 134 VAL A C 1
ATOM 1025 O O . VAL A 1 134 ? -14.875 11.390 16.570 1.00 95.81 134 VAL A O 1
ATOM 1028 N N . CYS A 1 135 ? -14.491 10.353 14.606 1.00 93.88 135 CYS A N 1
ATOM 1029 C CA . CYS A 1 135 ? -14.272 11.554 13.820 1.00 93.88 135 CYS A CA 1
ATOM 1030 C C . CYS A 1 135 ? -15.552 11.879 13.049 1.00 93.88 135 CYS A C 1
ATOM 1032 O O . CYS A 1 135 ? -16.095 11.056 12.307 1.00 93.88 135 CYS A O 1
ATOM 1034 N N . ASN A 1 136 ? -16.045 13.094 13.253 1.00 92.62 136 ASN A N 1
ATOM 1035 C CA . ASN A 1 136 ? -17.239 13.645 12.615 1.00 92.62 136 ASN A CA 1
ATOM 1036 C C . ASN A 1 136 ? -16.953 14.988 11.926 1.00 92.62 136 ASN A C 1
ATOM 1038 O O . ASN A 1 136 ? -17.842 15.824 11.798 1.00 92.62 136 ASN A O 1
ATOM 1042 N N . GLN A 1 137 ? -15.700 15.198 11.535 1.00 89.75 137 GLN A N 1
ATOM 1043 C CA . GLN A 1 137 ? -15.215 16.418 10.906 1.00 89.75 137 GLN A CA 1
ATOM 1044 C C . GLN A 1 137 ? -15.016 16.219 9.393 1.00 89.75 137 GLN A C 1
ATOM 1046 O O . GLN A 1 137 ? -14.891 15.086 8.931 1.00 89.75 137 GLN A O 1
ATOM 1051 N N . PRO A 1 138 ? -14.931 17.293 8.592 1.00 86.75 138 PRO A N 1
ATOM 1052 C CA . PRO A 1 138 ? -14.735 17.174 7.143 1.00 86.75 138 PRO A CA 1
ATOM 1053 C C . PRO A 1 138 ? -13.414 16.504 6.738 1.00 86.75 138 PRO A C 1
ATOM 1055 O O . PRO A 1 138 ? -13.304 15.977 5.641 1.00 86.75 138 PRO A O 1
ATOM 1058 N N . PHE A 1 139 ? -12.416 16.524 7.624 1.00 88.25 139 PHE A N 1
ATOM 1059 C CA . PHE A 1 139 ? -11.077 15.986 7.378 1.00 88.25 139 PHE A CA 1
ATOM 1060 C C . PHE A 1 139 ? -10.906 14.520 7.800 1.00 88.25 139 PHE A C 1
ATOM 1062 O O . PHE A 1 139 ? -9.778 14.028 7.826 1.00 88.25 139 PHE A O 1
ATOM 1069 N N . CYS A 1 140 ? -11.976 13.826 8.203 1.00 92.19 140 CYS A N 1
ATOM 1070 C CA . CYS A 1 140 ? -11.858 12.417 8.567 1.00 92.19 140 CYS A CA 1
ATOM 1071 C C . CYS A 1 140 ? -11.355 11.613 7.369 1.00 92.19 140 CYS A C 1
ATOM 1073 O O . CYS A 1 140 ? -11.884 11.753 6.274 1.00 92.19 140 CYS A O 1
ATOM 1075 N N . VAL A 1 141 ? -10.373 10.743 7.587 1.00 94.94 141 VAL A N 1
ATOM 1076 C CA . VAL A 1 141 ? -9.822 9.859 6.555 1.00 94.94 141 VAL A CA 1
ATOM 1077 C C . VAL A 1 141 ? -10.127 8.426 6.957 1.00 94.94 141 VAL A C 1
ATOM 1079 O O . VAL A 1 141 ? -9.980 8.046 8.118 1.00 94.94 141 VAL A O 1
ATOM 1082 N N . GLY A 1 142 ? -10.577 7.625 6.001 1.00 96.50 142 GLY A N 1
ATOM 1083 C CA . GLY A 1 142 ? -10.875 6.215 6.204 1.00 96.50 142 GLY A CA 1
ATOM 1084 C C . GLY A 1 142 ? -10.073 5.338 5.258 1.00 96.50 142 GLY A C 1
ATOM 1085 O O . GLY A 1 142 ? -9.086 5.759 4.653 1.00 96.50 142 GLY A O 1
ATOM 1086 N N . PHE A 1 143 ? -10.535 4.106 5.087 1.00 97.38 143 PHE A N 1
ATOM 1087 C CA . PHE A 1 143 ? -10.026 3.209 4.056 1.00 97.38 143 PHE A CA 1
ATOM 1088 C C . PHE A 1 143 ? -11.087 2.957 2.991 1.00 97.38 143 PHE A C 1
ATOM 1090 O O . PHE A 1 143 ? -12.241 2.670 3.313 1.00 97.38 143 PHE A O 1
ATOM 1097 N N . GLN A 1 144 ? -10.679 2.996 1.726 1.00 96.00 144 GLN A N 1
ATOM 1098 C CA . GLN A 1 144 ? -11.471 2.530 0.588 1.00 96.00 144 GLN A CA 1
ATOM 1099 C C . GLN A 1 144 ? -11.426 1.000 0.501 1.00 96.00 144 GLN A C 1
ATOM 1101 O O . GLN A 1 144 ? -12.401 0.351 0.112 1.00 96.00 144 GLN A O 1
ATOM 1106 N N . GLN A 1 145 ? -10.281 0.416 0.863 1.00 96.81 145 GLN A N 1
ATOM 1107 C CA . GLN A 1 145 ? -10.043 -1.021 0.825 1.00 96.81 145 GLN A CA 1
ATOM 1108 C C . GLN A 1 145 ? -8.958 -1.418 1.831 1.00 96.81 145 GLN A C 1
ATOM 1110 O O . GLN A 1 145 ? -7.946 -0.730 1.948 1.00 96.81 145 GLN A O 1
ATOM 1115 N N . ILE A 1 146 ? -9.136 -2.564 2.485 1.00 98.38 146 ILE A N 1
ATOM 1116 C CA . ILE A 1 146 ? -8.075 -3.298 3.183 1.00 98.38 146 ILE A CA 1
ATOM 1117 C C . ILE A 1 146 ? -8.056 -4.733 2.656 1.00 98.38 146 ILE A C 1
ATOM 1119 O O . ILE A 1 146 ? -9.105 -5.351 2.479 1.00 98.38 146 ILE A O 1
ATOM 1123 N N . ILE A 1 147 ? -6.863 -5.256 2.397 1.00 98.19 147 ILE A N 1
ATOM 1124 C CA . ILE A 1 147 ? -6.621 -6.648 2.027 1.00 98.19 147 ILE A CA 1
ATOM 1125 C C . ILE A 1 147 ? -5.788 -7.280 3.136 1.00 98.19 147 ILE A C 1
ATOM 1127 O O . ILE A 1 147 ? -4.698 -6.791 3.432 1.00 98.19 147 ILE A O 1
ATOM 1131 N N . CYS A 1 148 ? -6.297 -8.345 3.746 1.00 98.00 148 CYS A N 1
ATOM 1132 C CA . CYS A 1 148 ? -5.659 -9.006 4.882 1.00 98.00 148 CYS A CA 1
ATOM 1133 C C . CYS A 1 148 ? -4.828 -10.229 4.474 1.00 98.00 148 CYS A C 1
ATOM 1135 O O . CYS A 1 148 ? -5.062 -10.822 3.416 1.00 98.00 148 CYS A O 1
ATOM 1137 N N . LYS A 1 149 ? -3.858 -10.583 5.323 1.00 95.12 149 LYS A N 1
ATOM 1138 C CA . LYS A 1 149 ? -2.997 -11.765 5.227 1.00 95.12 149 LYS A CA 1
ATOM 1139 C C . LYS A 1 149 ? -3.466 -12.885 6.145 1.00 95.12 149 LYS A C 1
ATOM 1141 O O . LYS A 1 149 ? -3.314 -12.734 7.384 1.00 95.12 149 LYS A O 1
#

Radius of gyration: 17.18 Å; chains: 1; bounding box: 38×34×45 Å

pLDDT: mean 95.25, std 5.61, range [56.72, 98.69]

Foldseek 3Di:
DFQDLDVVPNGHQSQLCQVQVVVQFRHWDDWDKDQCAQVDKDARNNPRDIDHNGRRTMDIPDIDGHHGHDCLQKDFQDDDPHFGAFQDLDVVPRGHFSSLQLVLVVVVFRGWSDWAKDQQSQVTWHARNNPRDIHNDRRTMHTRMTGTD

Secondary structure (DSSP, 8-state):
-BSEEETTEEETHHHHHHHHHHTTEEEEEEEEEEE-GGG--EE-TTT--EE-S-TT-EEEEEEEEEEEPPGGGEEES-EETTEEEBSEEETTEEESHHHHHHHHHHTT-S-EEEEEEES--TTS-EE-TTT--EE-STT--EEEEEEE-

Sequence (149 aa):
MDWCLTWGTDCGRPAALAFCNRRRFEDVVVFRAEVVGTSARTRLIGSNQVCSGQSFCTAFAYITCSNPIPRDRVFANPVWKGNRLDACLQWGVNCGKPAADAFCRSKGFSESLHSALDAEPGRSTTRLIGTNQVCNQPFCVGFQQIICK